Protein AF-E2ZHJ0-F1 (afdb_monomer)

InterPro domains:
  IPR045705 Protein of unknown function DUF6061 [PF19537] (22-101)

Foldseek 3Di:
DDDDDDDPPPPPPCPVVPLPPLVFFDDWDQDPVQRWIWTAGNVRDTDTDRLVVVCVVQVPDLLLVLVSVCCSVPPSSVSVSCVSNVVSNVVVVVDRPPSCPDD

Solvent-accessible surface area (backbone atoms only — not comparable to full-atom values): 6311 Å² total; per-residue (Å²): 134,87,90,80,77,86,73,82,85,69,81,70,77,59,76,82,64,72,70,59,65,71,92,37,64,71,48,52,45,71,37,79,92,75,46,28,36,40,40,30,32,74,87,69,52,70,46,75,44,52,47,65,60,50,40,67,76,64,30,82,42,74,45,39,37,37,42,53,53,48,28,52,76,78,35,40,51,61,43,51,46,24,61,63,66,64,44,43,64,59,57,56,67,74,54,67,85,75,34,72,73,78,131

Nearest PDB structures (foldseek):
  3luu-assembly1_A  TM=6.599E-01  e=2.728E-01  Acidithiobacillus ferrooxidans ATCC 23270
  2x8n-assembly1_A  TM=3.889E-01  e=3.710E-01  Chromobacterium violaceum ATCC 12472
  3n6w-assembly1_A-2  TM=7.935E-01  e=4.351E+00  Homo sapiens
  3o2g-assembly1_A  TM=7.900E-01  e=4.091E+00  Homo sapiens
  7wb4-assembly1_e  TM=3.567E-01  e=6.294E+00  Xenopus laevis

Organism: NCBI:txid748224

Radius of gyration: 18.28 Å; Cα contacts (8 Å, |Δi|>4): 115; chains: 1; bounding box: 65×25×50 Å

Secondary structure (DSSP, 8-state):
------------GGGS-----GGGEEEEEEETTTTEEEEEETTS-EEEEEHHHHHHHH--SHHHHHHHHHHHHH-HHHHHHHHHHT-HHHHHHT--SS-----

Sequence (103 aa):
MIHGRDLDNRTDTTLYRKKFPMNKLLSCRYTMDTNRVEARFEDGTTLAIDCIAVEDDYGNTPAQRAELDWLLYHKPLEYAQMVLGGEIE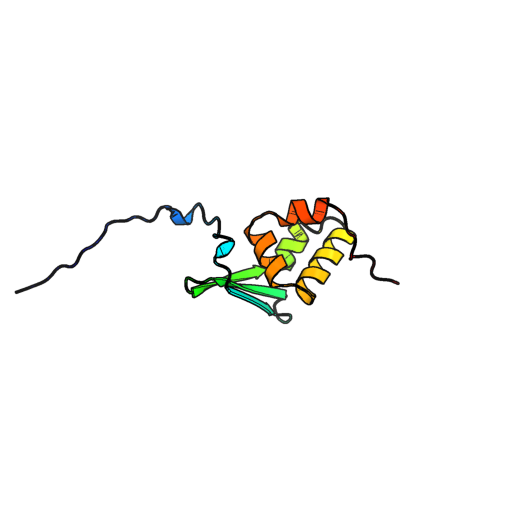HYLSLGCDHGRMED

pLDDT: mean 75.55, std 17.06, range [35.88, 91.31]

Structure (mmCIF, N/CA/C/O backbone):
data_AF-E2ZHJ0-F1
#
_entry.id   AF-E2ZHJ0-F1
#
loop_
_atom_site.group_PDB
_atom_site.id
_atom_site.type_symbol
_atom_site.label_atom_id
_atom_site.label_alt_id
_atom_site.label_comp_id
_atom_site.label_asym_id
_atom_site.label_entity_id
_atom_site.label_seq_id
_atom_site.pdbx_PDB_ins_code
_atom_site.Cartn_x
_atom_site.Cartn_y
_atom_site.Cartn_z
_atom_site.occupancy
_atom_site.B_iso_or_equiv
_atom_site.auth_seq_id
_atom_site.auth_comp_id
_atom_site.auth_asym_id
_atom_site.auth_atom_id
_atom_site.pdbx_PDB_model_num
ATOM 1 N N . MET A 1 1 ? -42.562 -0.402 33.674 1.00 35.88 1 MET A N 1
ATOM 2 C CA . MET A 1 1 ? -42.098 -1.716 33.184 1.00 35.88 1 MET A CA 1
ATOM 3 C C . MET A 1 1 ? -41.888 -1.602 31.686 1.00 35.88 1 MET A C 1
ATOM 5 O O . MET A 1 1 ? -42.787 -1.097 31.036 1.00 35.88 1 MET A O 1
ATOM 9 N N . ILE A 1 2 ? -40.710 -2.048 31.229 1.00 41.78 2 ILE A N 1
ATOM 10 C CA . ILE A 1 2 ? -40.229 -2.313 29.853 1.00 41.78 2 ILE A CA 1
ATOM 11 C C . ILE A 1 2 ? -40.358 -1.190 28.795 1.00 41.78 2 ILE A C 1
ATOM 13 O O . ILE A 1 2 ? -41.459 -0.771 28.483 1.00 41.78 2 ILE A O 1
ATOM 17 N N . HIS A 1 3 ? -39.290 -0.529 28.318 1.00 38.31 3 HIS A N 1
ATOM 18 C CA . HIS A 1 3 ? -38.052 -0.922 27.590 1.00 38.31 3 HIS A CA 1
ATOM 19 C C . HIS A 1 3 ? -38.216 -0.827 26.066 1.00 38.31 3 HIS A C 1
ATOM 21 O O . HIS A 1 3 ? -39.131 -1.419 25.512 1.00 38.31 3 HIS A O 1
ATOM 27 N N . GLY A 1 4 ? -37.271 -0.156 25.401 1.00 42.22 4 GLY A N 1
ATOM 28 C CA . GLY A 1 4 ? -37.150 -0.116 23.938 1.00 42.22 4 GLY A CA 1
ATOM 29 C C . GLY A 1 4 ? -36.656 1.250 23.472 1.00 42.22 4 GLY A C 1
ATOM 30 O O . GLY A 1 4 ? -37.446 2.063 23.021 1.00 42.22 4 GLY A O 1
ATOM 31 N N . ARG A 1 5 ? -35.438 1.657 23.849 1.00 44.94 5 ARG A N 1
ATOM 32 C CA . ARG A 1 5 ? -34.227 1.492 23.022 1.00 44.94 5 ARG A CA 1
ATOM 33 C C . ARG A 1 5 ? -34.474 1.918 21.576 1.00 44.94 5 ARG A C 1
ATOM 35 O O . ARG A 1 5 ? -34.952 1.130 20.770 1.00 44.94 5 ARG A O 1
ATOM 42 N N . ASP A 1 6 ? -34.141 3.186 21.353 1.00 50.06 6 ASP A N 1
ATOM 43 C CA . ASP A 1 6 ? -33.555 3.739 20.138 1.00 50.06 6 ASP A CA 1
ATOM 44 C C . ASP A 1 6 ? -33.100 2.647 19.161 1.00 50.06 6 ASP A C 1
ATOM 46 O O . ASP A 1 6 ? -32.164 1.891 19.428 1.00 50.06 6 ASP A O 1
ATOM 50 N N . LEU A 1 7 ? -33.839 2.531 18.065 1.00 51.91 7 LEU A N 1
ATOM 51 C CA . LEU A 1 7 ? -33.414 1.801 16.889 1.00 51.91 7 LEU A CA 1
ATOM 52 C C . LEU A 1 7 ? -33.446 2.827 15.761 1.00 51.91 7 LEU A C 1
ATOM 54 O O . LEU A 1 7 ? -34.406 2.906 14.995 1.00 51.91 7 LEU A O 1
ATOM 58 N N . ASP A 1 8 ? -32.425 3.688 15.751 1.00 54.16 8 ASP A N 1
ATOM 59 C CA . ASP A 1 8 ? -32.039 4.471 14.584 1.00 54.16 8 ASP A CA 1
ATOM 60 C C . ASP A 1 8 ? -31.968 3.520 13.386 1.00 54.16 8 ASP A C 1
ATOM 62 O O . ASP A 1 8 ? -31.038 2.732 13.208 1.00 54.16 8 ASP A O 1
ATOM 66 N N . ASN A 1 9 ? -33.030 3.558 12.588 1.00 44.84 9 ASN A N 1
ATOM 67 C CA . ASN A 1 9 ? -33.122 2.940 11.283 1.00 44.84 9 ASN A CA 1
ATOM 68 C C . ASN A 1 9 ? -32.265 3.763 10.316 1.00 44.84 9 ASN A C 1
ATOM 70 O O . AS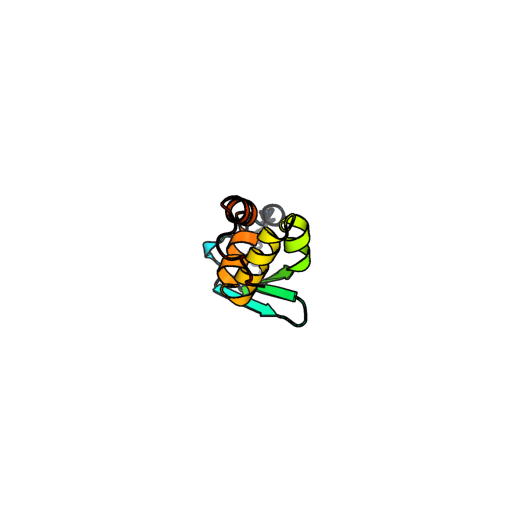N A 1 9 ? -32.767 4.415 9.400 1.00 44.84 9 ASN A O 1
ATOM 74 N N . ARG A 1 10 ? -30.953 3.748 10.537 1.00 48.88 10 ARG A N 1
ATOM 75 C CA . ARG A 1 10 ? -29.975 4.228 9.579 1.00 48.88 10 ARG A CA 1
ATOM 76 C C . ARG A 1 10 ? -29.453 3.017 8.842 1.00 48.88 10 ARG A C 1
ATOM 78 O O . ARG A 1 10 ? -28.414 2.448 9.157 1.00 48.88 10 ARG A O 1
ATOM 85 N N . THR A 1 11 ? -30.224 2.614 7.839 1.00 46.03 11 THR A N 1
ATOM 86 C CA . THR A 1 11 ? -29.708 1.908 6.668 1.00 46.03 11 THR A CA 1
ATOM 87 C C . THR A 1 11 ? -28.539 2.719 6.117 1.00 46.03 11 THR A C 1
ATOM 89 O O . THR A 1 11 ? -28.713 3.652 5.335 1.00 46.03 11 THR A O 1
ATOM 92 N N . ASP A 1 12 ? -27.348 2.393 6.610 1.00 45.06 12 ASP A N 1
ATOM 93 C CA . ASP A 1 12 ? -26.063 2.904 6.175 1.00 45.06 12 ASP A CA 1
ATOM 94 C C . ASP A 1 12 ? -25.807 2.369 4.761 1.00 45.06 12 ASP A C 1
ATOM 96 O O . ASP A 1 12 ? -25.205 1.325 4.527 1.00 45.06 12 ASP A O 1
ATOM 100 N N . THR A 1 13 ? -26.319 3.097 3.773 1.00 41.91 13 THR A N 1
ATOM 101 C CA . THR A 1 13 ? -26.017 2.930 2.345 1.00 41.91 13 THR A CA 1
ATOM 102 C C . THR A 1 13 ? -24.551 3.267 2.010 1.00 41.91 13 THR A C 1
ATOM 104 O O . THR A 1 13 ? -24.183 3.395 0.843 1.00 41.91 13 THR A O 1
ATOM 107 N N . THR A 1 14 ? -23.687 3.403 3.017 1.00 49.47 14 THR A N 1
ATOM 108 C CA . THR A 1 14 ? -22.270 3.779 2.924 1.00 49.47 14 THR A CA 1
ATOM 109 C C . THR A 1 14 ? -21.360 2.577 2.649 1.00 49.47 14 THR A C 1
ATOM 111 O O . THR A 1 14 ? -20.147 2.728 2.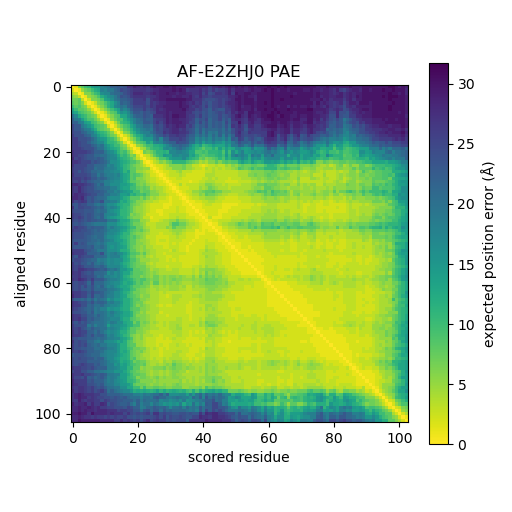516 1.00 49.47 14 THR A O 1
ATOM 114 N N . LEU A 1 15 ? -21.929 1.380 2.470 1.00 53.44 15 LEU A N 1
ATOM 115 C CA . LEU A 1 15 ? -21.193 0.180 2.058 1.00 53.44 15 LEU A CA 1
ATOM 116 C C . LEU A 1 15 ? -20.746 0.201 0.584 1.00 53.44 15 LEU A C 1
ATOM 118 O O . LEU A 1 15 ? -19.760 -0.446 0.250 1.00 53.44 15 LEU A O 1
ATOM 122 N N . TYR A 1 16 ? -21.405 0.968 -0.292 1.00 41.72 16 TYR A N 1
ATOM 123 C CA . TYR A 1 16 ? -21.079 1.012 -1.732 1.00 41.72 16 TYR A CA 1
ATOM 124 C C . TYR A 1 16 ? -20.089 2.130 -2.121 1.00 41.72 16 TYR A C 1
ATOM 126 O O . TYR A 1 16 ? -19.452 2.062 -3.169 1.00 41.72 16 TYR A O 1
ATOM 134 N N . ARG A 1 17 ? -19.869 3.132 -1.262 1.00 46.38 17 ARG A N 1
ATOM 135 C CA . ARG A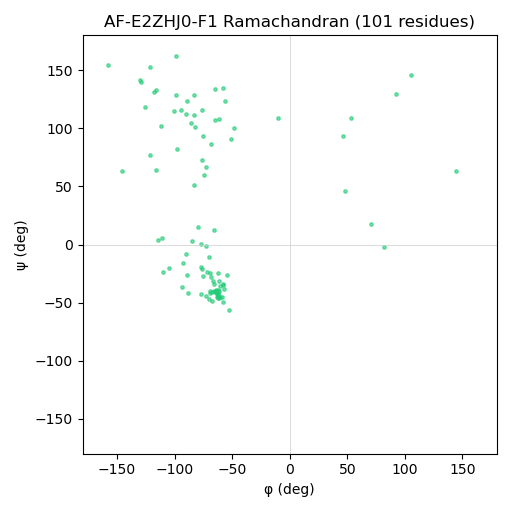 1 17 ? -18.805 4.132 -1.453 1.00 46.38 17 ARG A CA 1
ATOM 136 C C . ARG A 1 17 ? -17.795 4.008 -0.323 1.00 46.38 17 ARG A C 1
ATOM 138 O O . ARG A 1 17 ? -17.618 4.930 0.466 1.00 46.38 17 ARG A O 1
ATOM 145 N N . LYS A 1 18 ? -17.114 2.866 -0.240 1.00 52.28 18 LYS A N 1
ATOM 146 C CA . LYS A 1 18 ? -15.979 2.685 0.674 1.00 52.28 18 LYS A CA 1
ATOM 147 C C . LYS A 1 18 ? -14.751 3.432 0.125 1.00 52.28 18 LYS A C 1
ATOM 149 O O . LYS A 1 18 ? -13.723 2.842 -0.170 1.00 52.28 18 LYS A O 1
ATOM 154 N N . LYS A 1 19 ? -14.864 4.754 -0.055 1.00 54.66 19 LYS A N 1
ATOM 155 C CA . LYS A 1 19 ? -13.690 5.615 -0.208 1.00 54.66 19 LYS A CA 1
ATOM 156 C C . LYS A 1 19 ? -13.123 5.748 1.198 1.00 54.66 19 LYS A C 1
ATOM 158 O O . LYS A 1 19 ? -13.644 6.522 2.000 1.00 54.66 19 LYS A O 1
ATOM 163 N N . PHE A 1 20 ? -12.172 4.881 1.534 1.00 59.34 20 PHE A N 1
ATOM 164 C CA . PHE A 1 20 ? -11.569 4.856 2.860 1.00 59.34 20 PHE A CA 1
ATOM 165 C C . PHE A 1 20 ? -10.989 6.246 3.150 1.00 59.34 20 PHE A C 1
ATOM 167 O O . PHE A 1 20 ? -10.213 6.757 2.338 1.00 59.34 20 PHE A O 1
ATOM 174 N N . PRO A 1 21 ? -11.386 6.915 4.247 1.00 59.59 21 PRO A N 1
ATOM 175 C CA . PRO A 1 21 ? -10.832 8.218 4.571 1.00 59.59 21 PRO A CA 1
ATOM 176 C C . PRO A 1 21 ? -9.337 8.048 4.865 1.00 59.59 21 PRO A C 1
ATOM 178 O O . PRO A 1 21 ? -8.955 7.523 5.908 1.00 59.59 21 PRO A O 1
ATOM 181 N N . MET A 1 22 ? -8.492 8.501 3.936 1.00 62.72 22 MET A N 1
ATOM 182 C CA . MET A 1 22 ? -7.026 8.356 3.963 1.00 62.72 22 MET A CA 1
ATOM 183 C C . MET A 1 22 ? -6.374 8.887 5.249 1.00 62.72 22 MET A C 1
ATOM 185 O O . MET A 1 22 ? -5.333 8.395 5.669 1.00 62.72 22 MET A O 1
ATOM 189 N N . ASN A 1 23 ? -7.028 9.846 5.914 1.00 62.59 23 ASN A N 1
ATOM 190 C CA . ASN A 1 23 ? -6.591 10.454 7.177 1.00 62.59 23 ASN A CA 1
ATOM 191 C C . ASN A 1 23 ? -6.831 9.579 8.420 1.00 62.59 23 ASN A C 1
ATOM 193 O O . ASN A 1 23 ? -6.572 10.023 9.535 1.00 62.59 23 ASN A O 1
ATOM 197 N N . LYS A 1 24 ? -7.393 8.376 8.260 1.00 74.25 24 LYS A N 1
ATOM 198 C CA . LYS A 1 24 ? -7.727 7.474 9.371 1.00 74.25 24 LYS A CA 1
ATOM 199 C C . LYS A 1 24 ? -6.860 6.224 9.413 1.00 74.25 24 LYS A C 1
ATOM 201 O O . LYS A 1 24 ? -7.130 5.353 10.231 1.00 74.25 24 LYS A O 1
ATOM 206 N N . LEU A 1 25 ? -5.846 6.111 8.558 1.00 83.06 25 LEU A N 1
ATOM 207 C CA . LEU A 1 25 ? -4.911 4.992 8.594 1.00 83.06 25 LEU A CA 1
ATOM 208 C C . LEU A 1 25 ? -3.922 5.181 9.755 1.00 83.06 25 LEU A C 1
ATOM 210 O O . LEU A 1 25 ? -3.157 6.138 9.773 1.00 83.06 25 LEU A O 1
ATOM 214 N N . LEU A 1 26 ? -3.963 4.283 10.738 1.00 84.25 26 LEU A N 1
ATOM 215 C CA . LEU A 1 26 ? -3.117 4.337 11.933 1.00 84.25 26 LEU A CA 1
ATOM 216 C C . LEU A 1 26 ? -1.784 3.622 11.739 1.00 84.25 26 LEU A C 1
ATOM 218 O O . LEU A 1 26 ? -0.759 4.060 12.253 1.00 84.25 26 LEU A O 1
ATOM 222 N N . SER A 1 27 ? -1.811 2.457 11.098 1.00 84.69 27 SER A N 1
ATOM 223 C CA . SER A 1 27 ? -0.629 1.614 10.967 1.00 84.69 27 SER A CA 1
ATOM 224 C C . SER A 1 27 ? -0.775 0.676 9.785 1.00 84.69 27 SER A C 1
ATOM 226 O O . SER A 1 27 ? -1.889 0.333 9.390 1.00 84.69 27 SER A O 1
ATOM 228 N N . CYS A 1 28 ? 0.358 0.260 9.238 1.00 88.62 28 CYS A N 1
ATOM 229 C CA . CYS A 1 28 ? 0.434 -0.767 8.217 1.00 88.62 28 CYS A CA 1
ATOM 230 C C . CYS A 1 28 ? 1.461 -1.807 8.624 1.00 88.62 28 CYS A C 1
ATOM 232 O O . CYS A 1 28 ? 2.532 -1.467 9.128 1.00 88.62 28 CYS A O 1
ATOM 234 N N . ARG A 1 29 ? 1.135 -3.072 8.377 1.00 86.44 29 ARG A N 1
ATOM 235 C CA . ARG A 1 29 ? 2.061 -4.183 8.549 1.00 86.44 29 ARG A CA 1
ATOM 236 C C . ARG A 1 29 ? 2.136 -4.965 7.256 1.00 86.44 29 ARG A C 1
ATOM 238 O O . ARG A 1 29 ? 1.138 -5.518 6.813 1.00 86.44 29 ARG A O 1
ATOM 245 N N . TYR A 1 30 ? 3.324 -5.021 6.676 1.00 85.88 30 TYR A N 1
ATOM 246 C CA . TYR A 1 30 ? 3.582 -5.914 5.563 1.00 85.88 30 TYR A CA 1
ATOM 247 C C . TYR A 1 30 ? 3.901 -7.318 6.087 1.00 85.88 30 TYR A C 1
ATOM 249 O O . TYR A 1 30 ? 4.742 -7.494 6.973 1.00 85.88 30 TYR A O 1
ATOM 257 N N . THR A 1 31 ? 3.198 -8.309 5.552 1.00 85.69 31 THR A N 1
ATOM 258 C CA . THR A 1 31 ? 3.360 -9.722 5.876 1.00 85.69 31 THR A CA 1
ATOM 259 C C . THR A 1 31 ? 3.942 -10.428 4.659 1.00 85.69 31 THR A C 1
ATOM 261 O O . THR A 1 31 ? 3.215 -10.746 3.720 1.00 85.69 31 THR A O 1
ATOM 264 N N . MET A 1 32 ? 5.249 -10.710 4.702 1.00 82.50 32 MET A 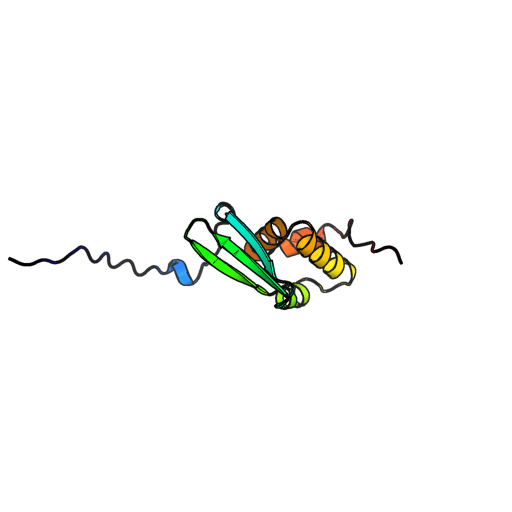N 1
ATOM 265 C CA . MET A 1 32 ? 5.959 -11.409 3.618 1.00 82.50 32 MET A CA 1
ATOM 266 C C . MET A 1 32 ? 5.415 -12.819 3.356 1.00 82.50 32 MET A C 1
ATOM 268 O O . MET A 1 32 ? 5.414 -13.267 2.219 1.00 82.50 32 MET A O 1
ATOM 272 N N . ASP A 1 33 ? 4.913 -13.504 4.388 1.00 85.25 33 ASP A N 1
ATOM 273 C CA . ASP A 1 33 ? 4.361 -14.865 4.270 1.00 85.25 33 ASP A CA 1
ATOM 274 C C . ASP A 1 33 ? 3.162 -14.940 3.311 1.00 85.25 33 ASP A C 1
ATOM 276 O O . ASP A 1 33 ? 3.000 -15.904 2.571 1.00 85.25 33 ASP A O 1
ATOM 280 N N . THR A 1 34 ? 2.341 -13.889 3.290 1.00 82.94 34 THR A N 1
ATOM 281 C CA . THR A 1 34 ? 1.118 -13.832 2.477 1.00 82.94 34 THR A CA 1
ATOM 282 C C . THR A 1 34 ? 1.175 -12.769 1.385 1.00 82.94 34 THR A C 1
ATOM 284 O O . THR A 1 34 ? 0.179 -12.574 0.696 1.00 82.94 34 THR A O 1
ATOM 287 N N . ASN A 1 35 ? 2.314 -12.085 1.236 1.00 87.50 35 ASN A N 1
ATOM 288 C CA . ASN A 1 35 ? 2.513 -10.944 0.343 1.00 87.50 35 ASN A CA 1
ATOM 289 C C . ASN A 1 35 ? 1.397 -9.883 0.466 1.00 87.50 35 ASN A C 1
ATOM 291 O O . ASN A 1 35 ? 0.824 -9.425 -0.525 1.00 87.50 35 ASN A O 1
ATOM 295 N N . ARG A 1 36 ? 1.027 -9.528 1.705 1.00 90.31 36 ARG A N 1
ATOM 296 C CA . ARG A 1 36 ? -0.112 -8.641 2.006 1.00 90.31 36 ARG A CA 1
ATOM 297 C C . ARG A 1 36 ? 0.255 -7.515 2.953 1.00 90.31 36 ARG A C 1
ATOM 299 O O . ARG A 1 36 ? 0.972 -7.728 3.929 1.00 90.31 36 ARG A O 1
ATOM 306 N N . VAL A 1 37 ? -0.302 -6.332 2.706 1.00 90.12 37 VAL A N 1
ATOM 307 C CA . VAL A 1 37 ? -0.215 -5.190 3.624 1.00 90.12 37 VAL A CA 1
ATOM 308 C C . VAL A 1 37 ? -1.506 -5.079 4.420 1.00 90.12 37 VAL A C 1
ATOM 310 O O . VAL A 1 37 ? -2.571 -4.797 3.880 1.00 90.12 37 VAL A O 1
ATOM 313 N N . GLU A 1 38 ? -1.412 -5.279 5.728 1.00 91.31 38 GLU A N 1
ATOM 314 C CA . GLU A 1 38 ? -2.509 -5.082 6.666 1.00 91.31 38 GLU A CA 1
ATOM 315 C C . GLU A 1 38 ? -2.561 -3.618 7.108 1.00 91.31 38 GLU A C 1
ATOM 317 O O . GLU A 1 38 ? -1.760 -3.164 7.924 1.00 91.31 38 GLU A O 1
ATOM 322 N N . ALA A 1 39 ? -3.522 -2.883 6.564 1.00 90.00 39 ALA A N 1
ATOM 323 C CA . ALA A 1 39 ? -3.823 -1.492 6.850 1.00 90.00 39 ALA A CA 1
ATOM 324 C C . ALA A 1 39 ? -4.838 -1.389 7.997 1.00 90.00 39 ALA A C 1
ATOM 326 O O . ALA A 1 39 ? -6.005 -1.754 7.842 1.00 90.00 39 ALA A O 1
ATOM 327 N N . ARG A 1 40 ? -4.415 -0.878 9.158 1.00 89.50 40 ARG A N 1
ATOM 328 C CA . ARG A 1 40 ? -5.280 -0.673 10.327 1.00 89.50 40 ARG A CA 1
ATOM 329 C C . ARG A 1 40 ? -5.741 0.772 10.419 1.00 89.50 40 ARG A C 1
ATOM 331 O O . ARG A 1 40 ? -4.921 1.688 10.451 1.00 89.50 40 ARG A O 1
ATOM 338 N N . PHE A 1 41 ? -7.045 0.966 10.550 1.00 86.06 41 PHE A N 1
ATOM 339 C CA . PHE A 1 41 ? -7.677 2.274 10.666 1.00 86.06 41 PHE A CA 1
ATOM 340 C C . PHE A 1 41 ? -8.003 2.645 12.118 1.00 86.06 41 PHE A C 1
ATOM 342 O O . PHE A 1 41 ? -8.071 1.788 12.999 1.00 86.06 41 PHE A O 1
ATOM 349 N N . GLU A 1 42 ?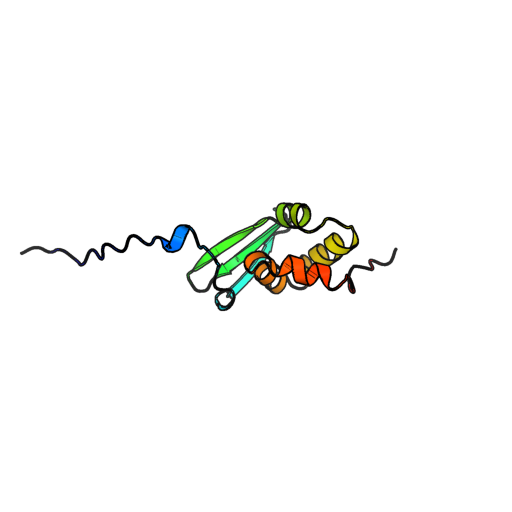 -8.236 3.936 12.356 1.00 84.38 42 GLU A N 1
ATOM 350 C CA . GLU A 1 42 ? -8.627 4.511 13.652 1.00 84.38 42 GLU A CA 1
ATOM 351 C C . GLU A 1 42 ? -9.915 3.900 14.207 1.00 84.38 42 GLU A C 1
ATOM 353 O O . GLU A 1 42 ? -10.024 3.666 15.405 1.00 84.38 42 GLU A O 1
ATOM 358 N N . ASP A 1 43 ? -10.844 3.554 13.318 1.00 81.00 43 ASP A N 1
ATOM 359 C CA . ASP A 1 43 ? -12.123 2.918 13.645 1.00 81.00 43 ASP A CA 1
ATOM 360 C C . ASP A 1 43 ? -11.979 1.438 14.071 1.00 81.00 43 ASP A C 1
ATOM 362 O O . ASP A 1 43 ? -12.954 0.761 14.373 1.00 81.00 43 ASP A O 1
ATOM 366 N N . GLY A 1 44 ? -10.757 0.892 14.072 1.00 81.62 44 GLY A N 1
ATOM 367 C CA . GLY A 1 44 ? -10.490 -0.516 14.387 1.00 81.62 44 GLY A CA 1
ATOM 368 C C . GLY A 1 44 ? -10.706 -1.474 13.211 1.00 81.62 44 GLY A C 1
ATOM 369 O O . GLY A 1 44 ? -10.428 -2.665 13.334 1.00 81.62 44 GLY A O 1
ATOM 370 N N . THR A 1 45 ? -11.139 -0.965 12.055 1.00 84.44 45 THR A N 1
ATOM 371 C CA . THR A 1 45 ? -11.160 -1.722 10.798 1.00 84.44 45 THR A CA 1
ATOM 372 C C . THR A 1 45 ? -9.730 -2.067 10.372 1.00 84.44 45 THR A C 1
ATOM 374 O O . THR A 1 45 ? -8.863 -1.193 10.352 1.00 84.44 45 THR A O 1
ATOM 377 N N . THR A 1 46 ? -9.497 -3.316 9.972 1.00 87.12 46 THR A N 1
ATOM 378 C CA . THR A 1 46 ? -8.257 -3.751 9.316 1.00 87.12 46 THR A CA 1
ATOM 379 C C . THR A 1 46 ? -8.586 -4.204 7.903 1.00 87.12 46 THR A C 1
ATOM 381 O O . THR A 1 46 ? -9.531 -4.966 7.702 1.00 87.12 46 THR A O 1
ATOM 384 N N . LEU A 1 47 ? -7.812 -3.744 6.927 1.00 88.00 47 LEU A N 1
ATOM 385 C CA . LEU A 1 47 ? -7.923 -4.158 5.538 1.00 88.00 47 LEU A CA 1
ATOM 386 C C . LEU A 1 47 ? -6.621 -4.824 5.103 1.00 88.00 47 LEU A C 1
ATOM 388 O O . LEU A 1 47 ? -5.551 -4.267 5.316 1.00 88.00 47 LEU A O 1
ATOM 392 N N . ALA A 1 48 ? -6.711 -5.993 4.479 1.00 89.56 48 ALA A N 1
ATOM 393 C CA . ALA A 1 48 ? -5.564 -6.639 3.858 1.00 89.56 48 ALA A CA 1
ATOM 394 C C . ALA A 1 48 ? -5.522 -6.264 2.373 1.00 89.56 48 ALA A C 1
ATOM 396 O O . ALA A 1 48 ? -6.432 -6.603 1.618 1.00 89.56 48 ALA A O 1
ATOM 397 N N . ILE A 1 49 ? -4.477 -5.549 1.977 1.00 89.81 49 ILE A N 1
ATOM 398 C CA . ILE A 1 49 ? -4.180 -5.210 0.590 1.00 89.81 49 ILE A CA 1
ATOM 399 C C . ILE A 1 49 ? -3.315 -6.330 0.029 1.00 89.81 49 ILE A C 1
ATOM 401 O O . ILE A 1 49 ? -2.265 -6.649 0.589 1.00 89.81 49 ILE A O 1
ATOM 405 N N . ASP A 1 50 ? -3.780 -6.939 -1.054 1.00 90.69 50 ASP A N 1
ATOM 406 C CA . ASP A 1 50 ? -3.046 -7.980 -1.759 1.00 90.69 50 ASP A CA 1
ATOM 407 C C . ASP A 1 50 ? -2.038 -7.346 -2.712 1.00 90.69 50 ASP A C 1
ATOM 409 O O . ASP A 1 50 ? -2.435 -6.698 -3.680 1.00 90.69 50 ASP A O 1
ATOM 413 N N . CYS A 1 51 ? -0.745 -7.494 -2.418 1.00 89.31 51 CYS A N 1
ATOM 414 C CA . CYS A 1 51 ? 0.291 -6.833 -3.208 1.00 89.31 51 CYS A CA 1
ATOM 415 C C . CYS A 1 51 ? 0.322 -7.391 -4.632 1.00 89.31 51 CYS A C 1
ATOM 417 O O . CYS A 1 51 ? 0.477 -6.623 -5.572 1.00 89.31 51 CYS A O 1
ATOM 419 N N . ILE A 1 52 ? 0.029 -8.688 -4.793 1.00 88.69 52 ILE A N 1
ATOM 420 C CA . ILE A 1 52 ? -0.009 -9.357 -6.098 1.00 88.69 52 ILE A CA 1
ATOM 421 C C . ILE A 1 52 ? -1.090 -8.730 -6.980 1.00 88.69 52 ILE A C 1
ATOM 423 O O . ILE A 1 52 ? -0.845 -8.455 -8.149 1.00 88.69 52 ILE A O 1
ATOM 427 N N . ALA A 1 53 ? -2.273 -8.466 -6.418 1.00 90.44 53 ALA A N 1
ATOM 428 C CA . ALA A 1 53 ? -3.348 -7.812 -7.160 1.00 90.44 53 ALA A CA 1
ATOM 429 C C . ALA A 1 53 ? -2.965 -6.383 -7.580 1.00 90.44 53 ALA A C 1
ATOM 431 O O . ALA A 1 53 ? -3.237 -5.982 -8.703 1.00 90.44 53 ALA A O 1
ATOM 432 N N . VAL A 1 54 ? -2.294 -5.625 -6.708 1.00 88.88 54 VAL A N 1
ATOM 433 C CA . VAL A 1 54 ? -1.824 -4.265 -7.028 1.00 88.88 54 VAL A CA 1
ATOM 434 C C . VAL A 1 54 ? -0.729 -4.294 -8.100 1.00 88.88 54 VAL A C 1
ATOM 436 O O . VAL A 1 54 ? -0.721 -3.459 -8.999 1.00 88.88 54 VAL A O 1
ATOM 439 N N . GLU A 1 55 ? 0.200 -5.242 -8.031 1.00 89.50 55 GLU A N 1
ATOM 440 C CA . GLU A 1 55 ? 1.245 -5.423 -9.042 1.00 89.50 55 GLU A CA 1
ATOM 441 C C . GLU A 1 55 ? 0.684 -5.863 -10.402 1.00 89.50 55 GLU A C 1
ATOM 443 O O . GLU A 1 55 ? 1.259 -5.509 -11.432 1.00 89.50 55 GLU A O 1
ATOM 448 N N . ASP A 1 56 ? -0.418 -6.613 -10.425 1.00 90.25 56 ASP A N 1
ATOM 449 C CA . ASP A 1 56 ? -1.119 -6.998 -11.655 1.00 90.25 56 ASP A CA 1
ATOM 450 C C . ASP A 1 56 ? -1.873 -5.809 -12.274 1.00 90.25 56 ASP A C 1
ATOM 452 O O . ASP A 1 56 ? -1.742 -5.560 -13.471 1.00 90.25 56 ASP A O 1
ATOM 456 N N . ASP A 1 57 ? -2.575 -5.016 -11.456 1.00 90.12 57 ASP A N 1
ATOM 457 C CA . ASP A 1 57 ? -3.325 -3.836 -11.914 1.00 90.12 57 ASP A CA 1
ATOM 458 C C . ASP A 1 57 ? -2.395 -2.689 -12.362 1.00 90.12 57 ASP A C 1
ATOM 460 O O . ASP A 1 57 ? -2.574 -2.089 -13.425 1.00 90.12 57 ASP A O 1
ATOM 464 N N . TYR A 1 58 ? -1.371 -2.375 -11.560 1.00 86.12 58 TYR A N 1
ATOM 465 C CA . TYR A 1 58 ? -0.556 -1.167 -11.732 1.00 86.12 58 TYR A CA 1
ATOM 466 C C . TYR A 1 58 ? 0.879 -1.437 -12.204 1.00 86.12 58 TYR A C 1
ATOM 468 O O . TYR A 1 58 ? 1.504 -0.570 -12.821 1.00 86.12 58 TYR A O 1
ATOM 476 N N . GLY A 1 59 ? 1.419 -2.631 -11.959 1.00 85.62 59 GLY A N 1
ATOM 477 C CA . GLY A 1 59 ? 2.791 -3.026 -12.295 1.00 85.62 59 GLY A CA 1
ATOM 478 C C . GLY A 1 59 ? 2.955 -3.488 -13.745 1.00 85.62 59 GLY A C 1
ATOM 479 O O . GLY A 1 59 ? 3.512 -4.559 -13.998 1.00 85.62 59 GLY A O 1
ATOM 480 N N . ASN A 1 60 ? 2.489 -2.678 -14.700 1.00 86.50 60 ASN A N 1
ATOM 481 C CA . ASN A 1 60 ? 2.494 -2.996 -16.135 1.00 86.50 60 ASN A CA 1
ATOM 482 C C . ASN A 1 60 ? 3.907 -3.012 -16.743 1.00 86.50 60 ASN A C 1
ATOM 484 O O . ASN A 1 60 ? 4.156 -3.665 -17.757 1.00 86.50 60 ASN A O 1
ATOM 488 N N . THR A 1 61 ? 4.845 -2.291 -16.129 1.00 86.69 61 THR A N 1
ATOM 489 C CA . THR A 1 61 ? 6.250 -2.226 -16.544 1.00 86.69 61 THR A CA 1
ATOM 490 C C . THR A 1 61 ? 7.175 -2.694 -15.417 1.00 86.69 61 THR A C 1
ATOM 492 O O . THR A 1 61 ? 6.836 -2.546 -14.240 1.00 86.69 61 THR A O 1
ATOM 495 N N . PRO A 1 62 ? 8.371 -3.224 -15.737 1.00 85.00 62 PRO A N 1
ATOM 496 C CA . PRO A 1 62 ? 9.335 -3.646 -14.717 1.00 85.00 62 PRO A CA 1
ATOM 497 C C . PRO A 1 62 ? 9.738 -2.502 -13.775 1.00 85.00 62 PRO A C 1
ATOM 499 O O . PRO A 1 62 ? 9.902 -2.725 -12.582 1.00 85.00 62 PRO A O 1
ATOM 502 N N . ALA A 1 63 ? 9.814 -1.273 -14.289 1.00 82.81 63 ALA A N 1
ATOM 503 C CA . ALA A 1 63 ? 10.088 -0.082 -13.492 1.00 82.81 63 ALA A CA 1
ATOM 504 C C . ALA A 1 63 ? 8.993 0.178 -12.439 1.00 82.81 63 ALA A C 1
ATOM 506 O O . ALA A 1 63 ? 9.290 0.418 -11.274 1.00 82.81 63 ALA A O 1
ATOM 507 N N . GLN A 1 64 ? 7.716 0.056 -12.820 1.00 86.75 64 GLN A N 1
ATOM 508 C CA . GLN A 1 64 ? 6.600 0.223 -11.884 1.00 86.75 64 GLN A CA 1
ATOM 509 C C . GLN A 1 64 ? 6.576 -0.867 -10.811 1.00 86.75 64 GLN A C 1
ATOM 511 O O . GLN A 1 64 ? 6.327 -0.567 -9.648 1.00 86.75 64 GLN A O 1
ATOM 516 N N . ARG A 1 65 ? 6.870 -2.122 -11.179 1.00 87.44 65 ARG A N 1
ATOM 517 C CA . ARG A 1 65 ? 6.989 -3.212 -10.198 1.00 87.44 65 ARG A CA 1
ATOM 518 C C . ARG A 1 65 ? 8.113 -2.962 -9.199 1.00 87.44 65 ARG A C 1
ATOM 520 O O . ARG A 1 65 ? 7.905 -3.169 -8.012 1.00 87.44 65 ARG A O 1
ATOM 527 N N . ALA A 1 66 ? 9.260 -2.463 -9.657 1.00 85.94 66 ALA A N 1
ATOM 528 C CA . ALA A 1 66 ? 10.370 -2.123 -8.772 1.00 85.94 66 ALA A CA 1
ATOM 529 C C . ALA A 1 66 ? 10.016 -0.985 -7.792 1.00 85.94 66 ALA A C 1
ATOM 531 O O . ALA A 1 66 ? 10.359 -1.074 -6.617 1.00 85.94 66 ALA A O 1
ATOM 532 N N . GLU A 1 67 ? 9.276 0.044 -8.224 1.00 88.19 67 GLU A N 1
ATOM 533 C CA . GLU A 1 67 ? 8.769 1.078 -7.301 1.00 88.19 67 GLU A CA 1
ATOM 534 C C . GLU A 1 67 ? 7.789 0.504 -6.268 1.00 88.19 67 GLU A C 1
ATOM 536 O O . GLU A 1 67 ? 7.841 0.871 -5.093 1.00 88.19 67 GLU A O 1
ATOM 541 N N . LEU A 1 68 ? 6.884 -0.389 -6.690 1.00 88.44 68 LEU A N 1
ATOM 542 C CA . LEU A 1 68 ? 5.928 -1.031 -5.784 1.00 88.44 68 LEU A CA 1
ATOM 543 C C . LEU A 1 68 ? 6.651 -1.878 -4.729 1.00 88.44 68 LEU A C 1
ATOM 545 O O . LEU A 1 68 ? 6.343 -1.751 -3.544 1.00 88.44 68 LEU A O 1
ATOM 549 N N . ASP A 1 69 ? 7.635 -2.681 -5.137 1.00 87.81 69 ASP A N 1
ATOM 550 C CA . ASP A 1 69 ? 8.462 -3.481 -4.226 1.00 87.81 69 ASP A CA 1
ATOM 551 C C . ASP A 1 69 ? 9.238 -2.595 -3.236 1.00 87.81 69 ASP A C 1
ATOM 553 O O . ASP A 1 69 ? 9.193 -2.810 -2.019 1.00 87.81 69 ASP A O 1
ATOM 557 N N . TRP A 1 70 ? 9.847 -1.512 -3.732 1.00 87.94 70 TRP A N 1
ATOM 558 C CA . TRP A 1 70 ? 10.538 -0.537 -2.891 1.00 87.94 70 TRP A CA 1
ATOM 559 C C . TRP A 1 70 ? 9.598 0.082 -1.847 1.00 87.94 70 TRP A C 1
ATOM 561 O O . TRP A 1 70 ? 9.934 0.156 -0.661 1.00 87.94 70 TRP A O 1
ATOM 571 N N . LEU A 1 71 ? 8.388 0.479 -2.248 1.00 88.50 71 LEU A N 1
ATOM 572 C CA . LEU A 1 71 ? 7.379 1.019 -1.338 1.00 88.50 71 LEU A CA 1
ATOM 573 C C . LEU A 1 71 ? 6.963 0.006 -0.266 1.00 88.50 71 LEU A C 1
ATOM 575 O O . LEU A 1 71 ? 6.812 0.386 0.895 1.00 88.50 71 LEU A O 1
ATOM 579 N N . LEU A 1 72 ? 6.805 -1.271 -0.615 1.00 87.12 72 LEU A N 1
ATOM 580 C CA . LEU A 1 72 ? 6.440 -2.320 0.339 1.00 87.12 72 LEU A CA 1
ATOM 581 C C . LEU A 1 72 ? 7.513 -2.518 1.415 1.00 87.12 72 LEU A C 1
ATOM 583 O O . LEU A 1 72 ? 7.183 -2.621 2.601 1.00 87.12 72 LEU A O 1
ATOM 587 N N . TYR A 1 73 ? 8.787 -2.517 1.019 1.00 83.25 73 TYR A N 1
ATOM 588 C CA . TYR A 1 73 ? 9.909 -2.708 1.936 1.00 83.25 73 TYR A CA 1
ATOM 589 C C . TYR A 1 73 ? 10.242 -1.468 2.767 1.00 83.25 73 TYR A C 1
ATOM 591 O O . TYR A 1 73 ? 10.508 -1.580 3.967 1.00 83.25 73 TYR A O 1
ATOM 599 N N . HIS A 1 74 ? 10.236 -0.284 2.155 1.00 85.38 74 HIS A N 1
ATOM 600 C CA . HIS A 1 74 ? 10.693 0.941 2.808 1.00 85.38 74 HIS A CA 1
ATOM 601 C C . HIS A 1 74 ? 9.560 1.720 3.478 1.00 85.38 74 HIS A C 1
ATOM 603 O O . HIS A 1 74 ? 9.768 2.327 4.533 1.00 85.38 74 HIS A O 1
ATOM 609 N N . LYS A 1 75 ? 8.366 1.733 2.875 1.00 88.12 75 LYS A N 1
ATOM 610 C CA . LYS A 1 75 ? 7.256 2.611 3.269 1.00 88.12 75 LYS A CA 1
ATOM 611 C C . LYS A 1 75 ? 5.870 1.963 3.082 1.00 88.12 75 LYS A C 1
ATOM 613 O O . LYS A 1 75 ? 5.017 2.506 2.371 1.00 88.12 75 LYS A O 1
ATOM 618 N N . PRO A 1 76 ? 5.565 0.865 3.796 1.00 87.00 76 PRO A N 1
ATOM 619 C CA . PRO A 1 76 ? 4.299 0.142 3.631 1.00 87.00 76 PRO A CA 1
ATOM 620 C C . PRO A 1 76 ? 3.058 0.978 3.986 1.00 87.00 76 PRO A C 1
ATOM 622 O O . PRO A 1 76 ? 1.966 0.711 3.490 1.00 87.00 76 PRO A O 1
ATOM 625 N N . LEU A 1 77 ? 3.208 2.005 4.833 1.00 87.19 77 LEU A N 1
ATOM 626 C CA . LEU A 1 77 ? 2.129 2.944 5.149 1.00 87.19 77 LEU A CA 1
ATOM 627 C C . LEU A 1 77 ? 1.767 3.810 3.935 1.00 87.19 77 LEU A C 1
ATOM 629 O O . LEU A 1 77 ? 0.597 3.911 3.581 1.00 87.19 77 LEU A O 1
ATOM 633 N N . GLU A 1 78 ? 2.776 4.387 3.284 1.00 87.62 78 GLU A N 1
ATOM 634 C CA . GLU A 1 78 ? 2.618 5.261 2.116 1.00 87.62 78 GLU A CA 1
ATOM 635 C C . GLU A 1 78 ? 2.040 4.459 0.936 1.00 87.62 78 GLU A C 1
ATOM 637 O O . GLU A 1 78 ? 1.092 4.906 0.292 1.00 87.62 78 GLU A O 1
ATOM 642 N N . TYR A 1 79 ? 2.513 3.218 0.746 1.00 89.31 79 TYR A N 1
ATOM 643 C CA . TYR A 1 79 ? 1.933 2.252 -0.193 1.00 89.31 79 TYR A CA 1
ATOM 644 C C . TYR A 1 79 ? 0.430 2.064 0.034 1.00 89.31 79 TYR A C 1
ATOM 646 O O . TYR A 1 79 ? -0.379 2.285 -0.866 1.00 89.31 79 TYR A O 1
ATOM 654 N N . ALA A 1 80 ? 0.036 1.697 1.257 1.00 89.38 80 ALA A N 1
ATOM 655 C CA . ALA A 1 80 ? -1.361 1.437 1.573 1.00 89.38 80 ALA A CA 1
ATOM 656 C C . ALA A 1 80 ? -2.232 2.684 1.381 1.00 89.38 80 ALA A C 1
ATOM 658 O O . ALA A 1 80 ? -3.346 2.576 0.872 1.00 89.38 80 ALA A O 1
ATOM 659 N N . GLN A 1 81 ? -1.733 3.869 1.743 1.00 86.56 81 GLN A N 1
ATOM 660 C CA . GLN A 1 81 ? -2.455 5.123 1.521 1.00 86.56 81 GLN A CA 1
ATOM 661 C C . GLN A 1 81 ? -2.709 5.371 0.036 1.00 86.56 81 GLN A C 1
ATOM 663 O O . GLN A 1 81 ? -3.839 5.683 -0.332 1.00 86.56 81 GLN A O 1
ATOM 668 N N . MET A 1 82 ? -1.700 5.180 -0.814 1.00 87.88 82 MET A N 1
ATOM 669 C CA . MET A 1 82 ? -1.826 5.405 -2.254 1.00 87.88 82 MET A CA 1
ATOM 670 C C . MET A 1 82 ? -2.730 4.373 -2.931 1.00 87.88 82 MET A C 1
ATOM 672 O O . MET A 1 82 ? -3.569 4.753 -3.748 1.00 87.88 82 MET A O 1
ATOM 676 N N . VAL A 1 83 ? -2.616 3.090 -2.570 1.00 87.75 83 VAL A N 1
ATOM 677 C CA . VAL A 1 83 ? -3.479 2.028 -3.115 1.00 87.75 83 VAL A CA 1
ATOM 678 C C . VAL A 1 83 ? -4.938 2.263 -2.724 1.00 87.75 83 VAL A C 1
ATOM 680 O O . VAL A 1 83 ? -5.830 2.200 -3.565 1.00 87.75 83 VAL A O 1
ATOM 683 N N . LEU A 1 84 ? -5.202 2.601 -1.460 1.00 84.88 84 LEU A N 1
ATOM 684 C CA . LEU A 1 84 ? -6.565 2.841 -0.974 1.00 84.88 84 LEU A CA 1
ATOM 685 C C . LEU A 1 84 ? -7.145 4.180 -1.428 1.00 84.88 84 LEU A C 1
ATOM 687 O O . LEU A 1 84 ? -8.366 4.322 -1.538 1.00 84.88 84 LEU A O 1
ATOM 691 N N . GLY A 1 85 ? -6.275 5.155 -1.682 1.00 82.69 85 GLY A N 1
ATOM 692 C CA . GLY A 1 85 ? -6.615 6.452 -2.251 1.00 82.69 85 GLY A CA 1
ATOM 693 C C . GLY A 1 85 ? -6.858 6.427 -3.757 1.00 82.69 85 GLY A C 1
ATOM 694 O O . GLY A 1 85 ? -7.502 7.342 -4.272 1.00 82.69 85 GLY A O 1
ATOM 695 N N . GLY A 1 86 ? -6.371 5.392 -4.450 1.00 83.62 86 GLY A N 1
ATOM 696 C CA . GLY A 1 86 ? -6.313 5.341 -5.912 1.00 83.62 86 GLY A CA 1
ATOM 697 C C . GLY A 1 86 ? -5.274 6.298 -6.510 1.00 83.62 86 GLY A C 1
ATOM 698 O O . GLY A 1 86 ? -5.352 6.622 -7.688 1.00 83.62 86 GLY A O 1
ATOM 699 N N . GLU A 1 87 ? -4.320 6.778 -5.709 1.00 85.19 87 GLU A N 1
ATOM 700 C CA . GLU A 1 87 ? -3.252 7.689 -6.150 1.00 85.19 87 GLU A CA 1
ATOM 701 C C . GLU A 1 87 ? -2.006 6.940 -6.643 1.00 85.19 87 GLU A C 1
ATOM 703 O O . GLU A 1 87 ? -1.108 7.549 -7.224 1.00 85.19 87 GLU A O 1
ATOM 708 N N . ILE A 1 88 ? -1.967 5.615 -6.457 1.00 86.31 88 ILE A N 1
ATOM 709 C CA . ILE A 1 88 ? -0.853 4.754 -6.877 1.00 86.31 88 ILE A CA 1
ATOM 710 C C . ILE A 1 88 ? -0.571 4.868 -8.385 1.00 86.31 88 ILE A C 1
ATOM 712 O O . ILE A 1 88 ? 0.585 4.937 -8.789 1.00 86.31 88 ILE A O 1
ATOM 716 N N . GLU A 1 89 ? -1.608 4.983 -9.219 1.00 86.12 89 GLU A N 1
ATOM 717 C CA . GLU A 1 89 ? -1.458 5.143 -10.671 1.00 86.12 89 GLU A CA 1
ATOM 718 C C . GLU A 1 89 ? -0.724 6.445 -11.024 1.00 86.12 89 GLU A C 1
ATOM 720 O O . GLU A 1 89 ? 0.195 6.454 -11.844 1.00 86.12 89 GLU A O 1
ATOM 725 N N . HIS A 1 90 ? -1.080 7.542 -10.352 1.00 86.00 90 HIS A N 1
ATOM 726 C CA . HIS A 1 90 ? -0.447 8.839 -10.567 1.00 86.00 90 HIS A CA 1
ATOM 727 C C . HIS A 1 90 ? 1.002 8.846 -10.065 1.00 86.00 90 HIS A C 1
ATOM 729 O O . HIS A 1 90 ? 1.878 9.380 -10.743 1.00 86.00 90 HIS A O 1
ATOM 735 N N . TYR A 1 91 ? 1.270 8.214 -8.917 1.00 84.56 91 TYR A N 1
ATOM 736 C CA . TYR A 1 91 ? 2.627 8.037 -8.396 1.00 84.56 91 TYR A CA 1
ATOM 737 C C . TYR A 1 91 ? 3.519 7.293 -9.396 1.00 84.56 91 TYR A C 1
ATOM 739 O O . TYR A 1 91 ? 4.590 7.772 -9.756 1.00 84.56 91 TYR A O 1
ATOM 747 N N . LEU A 1 92 ? 3.034 6.169 -9.923 1.00 83.88 92 LEU A N 1
ATOM 748 C CA . LEU A 1 92 ? 3.767 5.360 -10.893 1.00 83.88 92 LEU A CA 1
ATOM 749 C C . LEU A 1 92 ? 3.937 6.054 -12.253 1.00 83.88 92 LEU A C 1
ATOM 751 O O . LEU A 1 92 ? 4.913 5.795 -12.957 1.00 83.88 92 LEU A O 1
ATOM 755 N N . SER A 1 93 ? 3.015 6.944 -12.632 1.00 82.56 93 SER A N 1
ATOM 756 C CA . SER A 1 93 ? 3.116 7.732 -13.865 1.00 82.56 93 SER A CA 1
ATOM 757 C C . SER A 1 93 ? 4.118 8.890 -13.778 1.00 82.56 93 SER A C 1
ATOM 759 O O . SER A 1 93 ? 4.556 9.367 -14.826 1.00 82.56 93 SER A O 1
ATOM 761 N N . LEU A 1 94 ? 4.479 9.357 -12.576 1.00 79.38 94 LEU A N 1
ATOM 762 C CA . LEU A 1 94 ? 5.473 10.427 -12.383 1.00 79.38 94 LEU A CA 1
ATOM 763 C C . LEU A 1 94 ? 6.906 9.979 -12.710 1.00 79.38 94 LEU A C 1
ATOM 765 O O . LEU A 1 94 ? 7.788 10.824 -12.859 1.00 79.38 94 LEU A O 1
ATOM 769 N N . GLY A 1 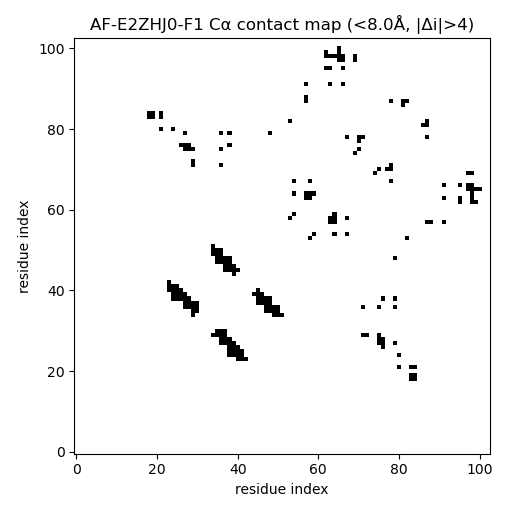95 ? 7.111 8.677 -12.907 1.00 63.50 95 GLY A N 1
ATOM 770 C CA . GLY A 1 95 ? 8.383 8.097 -13.303 1.00 63.50 95 GLY A CA 1
ATOM 771 C C . GLY A 1 95 ? 9.070 7.378 -12.150 1.00 63.50 95 GLY A C 1
ATOM 772 O O . GLY A 1 95 ? 8.967 7.756 -10.988 1.00 63.50 95 GLY A O 1
ATOM 773 N N . CYS A 1 96 ? 9.762 6.305 -12.512 1.00 66.00 96 CYS A N 1
ATOM 774 C CA . CYS A 1 96 ? 10.530 5.458 -11.618 1.00 66.00 96 CYS A CA 1
ATOM 775 C C . CYS A 1 96 ? 11.907 6.093 -11.385 1.00 66.00 96 CYS A C 1
ATOM 777 O O . CYS A 1 96 ? 12.769 6.022 -12.262 1.00 66.00 96 CYS A O 1
ATOM 779 N N . ASP A 1 97 ? 12.088 6.754 -10.242 1.00 64.50 97 ASP A N 1
ATOM 780 C CA . ASP A 1 97 ? 13.403 7.263 -9.824 1.00 64.50 97 ASP A CA 1
ATOM 781 C C . ASP A 1 97 ? 14.176 6.206 -9.010 1.00 64.50 97 ASP A C 1
ATOM 783 O O . ASP A 1 97 ? 15.406 6.174 -9.033 1.00 64.50 97 ASP A O 1
ATOM 787 N N . HIS A 1 98 ? 13.469 5.280 -8.347 1.00 67.88 98 HIS A N 1
ATOM 788 C CA . HIS A 1 98 ? 14.027 4.378 -7.334 1.00 67.88 98 HIS A CA 1
ATOM 789 C C . HIS A 1 98 ? 14.221 2.932 -7.816 1.00 67.88 98 HIS A C 1
ATOM 791 O O . HIS A 1 98 ? 15.031 2.201 -7.253 1.00 67.88 98 HIS A O 1
ATOM 797 N N . GLY A 1 99 ? 13.537 2.510 -8.878 1.00 54.84 99 GLY A N 1
ATOM 798 C CA . GLY A 1 99 ? 13.582 1.151 -9.428 1.00 54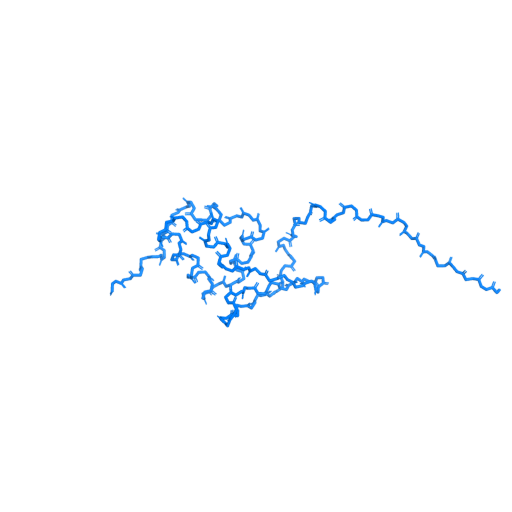.84 99 GLY A CA 1
ATOM 799 C C . GLY A 1 99 ? 14.792 0.846 -10.310 1.00 54.84 99 GLY A C 1
ATOM 800 O O . GLY A 1 99 ? 14.804 -0.170 -11.009 1.00 54.84 99 GLY A O 1
ATOM 801 N N . ARG A 1 100 ? 15.840 1.679 -10.271 1.00 54.31 100 ARG A N 1
ATOM 802 C CA . ARG A 1 100 ? 17.157 1.295 -10.787 1.00 54.31 100 ARG A CA 1
ATOM 8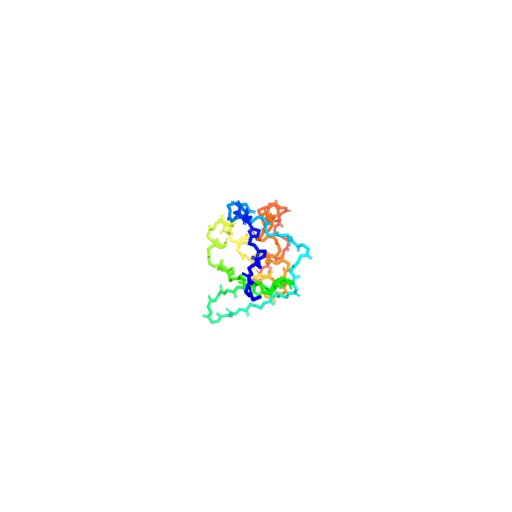03 C C . ARG A 1 100 ? 17.816 0.352 -9.781 1.00 54.31 100 ARG A C 1
ATOM 805 O O . ARG A 1 100 ? 18.749 0.738 -9.083 1.00 54.31 100 ARG A O 1
ATOM 812 N N . MET A 1 101 ? 17.314 -0.880 -9.708 1.00 50.34 101 MET A N 1
ATOM 813 C CA . MET A 1 101 ? 18.076 -1.971 -9.116 1.00 50.34 101 MET A CA 1
ATOM 814 C C . MET A 1 101 ? 19.329 -2.119 -9.981 1.00 50.34 101 MET A C 1
ATOM 816 O O . MET A 1 101 ? 19.246 -2.431 -11.169 1.00 50.34 101 MET A O 1
ATOM 820 N N . GLU A 1 102 ? 20.462 -1.711 -9.419 1.00 47.44 102 GLU A N 1
ATOM 821 C CA . GLU A 1 102 ? 21.774 -1.929 -10.011 1.00 47.44 102 GLU A CA 1
ATOM 822 C C . GLU A 1 102 ? 21.955 -3.445 -10.192 1.00 47.44 102 GLU A C 1
ATOM 824 O O . GLU A 1 102 ? 21.560 -4.214 -9.314 1.00 47.44 102 GLU A O 1
ATOM 829 N N . ASP A 1 103 ? 22.444 -3.822 -11.376 1.00 47.12 103 ASP A N 1
ATOM 830 C CA . ASP A 1 103 ? 22.736 -5.190 -11.839 1.00 47.12 103 ASP A CA 1
ATOM 831 C C . ASP A 1 103 ? 23.445 -6.068 -10.790 1.00 47.12 103 ASP A C 1
ATOM 833 O O . ASP A 1 103 ? 24.408 -5.574 -10.152 1.00 47.12 103 ASP A O 1
#

Mean predicted aligned error: 11.31 Å